Protein AF-A0A969ZKE0-F1 (afdb_monomer)

Sequence (109 aa):
LGADSSGRVRNYWWGLDSGLLDFFYAKRGVPAETKKLVEFIKTSIISQTYKVFSGPIYDISGNLIVDSGDELQREQILSMDWFVEGIVGEIPDMDQYTPISNLTTGKIV

Mean predicted aligned error: 10.22 Å

Nearest PDB structures (foldseek):
  6pi6-assembly1_A  TM=8.717E-01  e=9.212E-06  Pseudomonas sp. ADP
  3s99-assembly1_A  TM=9.086E-01  e=5.639E-05  Brucella abortus 2308
  2fqy-assembly1_A  TM=6.964E-01  e=7.585E+00  Treponema pallidum

Solvent-accessible surface area (backbone atoms only — not comparable to full-atom values): 7431 Å² total; per-resid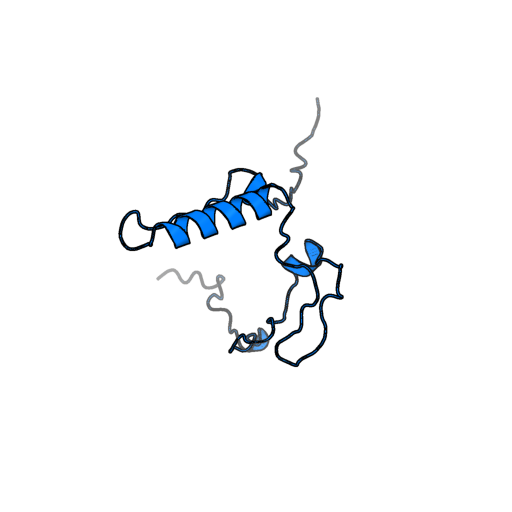ue (Å²): 134,84,91,81,85,73,81,76,86,76,89,86,89,78,45,59,68,70,67,80,40,83,91,83,77,62,88,69,92,59,54,72,68,58,52,52,50,51,55,48,53,51,51,29,45,51,69,62,77,42,64,93,60,45,29,71,37,38,29,64,86,68,48,79,76,33,56,73,83,37,64,68,50,72,67,56,62,74,67,60,86,79,51,51,57,87,61,89,82,77,83,78,62,69,90,74,55,73,71,90,64,70,78,81,70,78,72,82,126

pLDDT: mean 83.99, std 16.85, range [39.69, 98.0]

Secondary structure (DSSP, 8-state):
---------------GGGTS------TTTS-HHHHHHHHHHHHHHHTTSS-TTBBSEEBTTS-EEE-BT-B--HHHHHT----BTT----PPPGGG---S--TT-----

Foldseek 3Di:
DDDDPPPDDDDDDDELLNVPDDDDDDPPPDDPVNVVVRVVVSVCVNVVVDDPFADQWAFCVRHGDHHHPGGDDPVCVVVPDTHTHPDDDDRDDPVPDDPPDPVVPPPDD

Structure (mmCIF, N/CA/C/O backbone):
data_AF-A0A969ZKE0-F1
#
_entry.id   AF-A0A969ZKE0-F1
#
loop_
_atom_site.group_PDB
_atom_site.id
_atom_site.type_symbol
_atom_site.label_atom_id
_atom_site.label_alt_id
_atom_site.label_comp_id
_atom_site.label_asym_id
_atom_site.label_entity_id
_atom_site.label_seq_id
_atom_site.pdbx_PDB_ins_code
_atom_site.Cartn_x
_atom_site.Cartn_y
_atom_site.Cartn_z
_atom_site.occupancy
_atom_site.B_iso_or_equiv
_atom_site.auth_seq_id
_atom_site.auth_comp_id
_atom_site.auth_asym_id
_atom_site.auth_atom_id
_atom_site.pdbx_PDB_model_num
ATOM 1 N N . LEU A 1 1 ? 45.156 17.676 3.253 1.00 39.69 1 LEU A N 1
ATOM 2 C CA . LEU A 1 1 ? 43.873 17.718 3.995 1.00 39.69 1 LEU A CA 1
ATOM 3 C C . LEU A 1 1 ? 42.773 17.420 2.985 1.00 39.69 1 LEU A C 1
ATOM 5 O O . LEU A 1 1 ? 42.888 17.884 1.860 1.00 39.69 1 LEU A O 1
ATOM 9 N N . GLY A 1 2 ? 41.874 16.502 3.337 1.00 42.75 2 GLY A N 1
ATOM 10 C CA . GLY A 1 2 ? 41.255 15.528 2.431 1.00 42.75 2 GLY A CA 1
ATOM 11 C C . GLY A 1 2 ? 40.272 16.069 1.395 1.00 42.75 2 GLY A C 1
ATOM 12 O O . GLY A 1 2 ? 39.463 16.947 1.676 1.00 42.75 2 GLY A O 1
ATOM 13 N N . ALA A 1 3 ? 40.337 15.469 0.209 1.00 50.31 3 ALA A N 1
ATOM 14 C CA . ALA A 1 3 ? 39.269 15.495 -0.771 1.00 50.31 3 ALA A CA 1
ATOM 15 C C . ALA A 1 3 ? 38.217 14.455 -0.360 1.00 50.31 3 ALA A C 1
ATOM 17 O O . ALA A 1 3 ? 38.445 13.258 -0.513 1.00 50.31 3 ALA A O 1
ATOM 18 N N . ASP A 1 4 ? 37.083 14.908 0.168 1.00 51.53 4 ASP A N 1
ATOM 19 C CA . ASP A 1 4 ? 35.858 14.109 0.204 1.00 51.53 4 ASP A CA 1
ATOM 20 C C . ASP A 1 4 ? 34.673 14.985 -0.205 1.00 51.53 4 ASP A C 1
ATOM 22 O O . ASP A 1 4 ? 33.926 15.523 0.606 1.00 51.53 4 ASP A O 1
ATOM 26 N N . SER A 1 5 ? 34.548 15.180 -1.513 1.00 56.94 5 SER A N 1
ATOM 27 C CA . SER A 1 5 ? 33.306 15.618 -2.146 1.00 56.94 5 SER A CA 1
ATOM 28 C C . SER A 1 5 ? 32.759 14.484 -3.011 1.00 56.94 5 SER A C 1
ATOM 30 O O . SER A 1 5 ? 32.362 14.697 -4.156 1.00 56.94 5 SER A O 1
ATOM 32 N N . SER A 1 6 ? 32.776 13.255 -2.486 1.00 59.53 6 SER A N 1
ATOM 33 C CA . SER A 1 6 ? 32.033 12.145 -3.074 1.00 59.53 6 SER A CA 1
ATOM 34 C C . SER A 1 6 ? 30.588 12.219 -2.572 1.00 59.53 6 SER A C 1
ATOM 36 O O . SER A 1 6 ? 30.222 11.682 -1.529 1.00 59.53 6 SER A O 1
ATOM 38 N N . GLY A 1 7 ? 29.746 12.980 -3.275 1.00 63.56 7 GLY A N 1
ATOM 39 C CA . GLY A 1 7 ? 28.320 13.065 -2.962 1.00 63.56 7 GLY A CA 1
ATOM 40 C C . GLY A 1 7 ? 27.697 11.668 -2.963 1.00 63.56 7 GLY A C 1
ATOM 41 O O . GLY A 1 7 ? 27.490 11.073 -4.017 1.00 63.56 7 GLY A O 1
ATOM 42 N N . ARG A 1 8 ? 27.430 11.110 -1.779 1.00 68.56 8 ARG A N 1
ATOM 43 C CA . ARG A 1 8 ? 26.798 9.795 -1.648 1.00 68.56 8 ARG A CA 1
ATOM 44 C C . ARG A 1 8 ? 25.339 9.896 -2.075 1.00 68.56 8 ARG A C 1
ATOM 46 O O . ARG A 1 8 ? 24.536 10.496 -1.362 1.00 68.56 8 ARG A O 1
ATOM 53 N N . VAL A 1 9 ? 24.990 9.265 -3.193 1.00 75.19 9 VAL A N 1
ATOM 54 C CA . VAL A 1 9 ? 23.591 9.077 -3.594 1.00 75.19 9 VAL A CA 1
ATOM 55 C C . VAL A 1 9 ? 22.903 8.207 -2.540 1.00 75.19 9 VAL A C 1
ATOM 57 O O . VAL A 1 9 ? 23.383 7.121 -2.207 1.00 75.19 9 VAL A O 1
ATOM 60 N N . ARG A 1 10 ? 21.800 8.702 -1.973 1.00 73.19 10 ARG A N 1
ATOM 61 C CA . ARG A 1 10 ? 20.946 7.956 -1.042 1.00 73.19 10 ARG A CA 1
ATOM 62 C C . ARG A 1 10 ? 19.561 7.807 -1.654 1.00 73.19 10 ARG A C 1
ATOM 64 O O . ARG A 1 10 ? 18.977 8.797 -2.081 1.00 73.19 10 ARG A O 1
ATOM 71 N N . ASN A 1 11 ? 19.044 6.583 -1.650 1.00 79.19 11 ASN A N 1
ATOM 72 C CA . ASN A 1 11 ? 17.655 6.303 -1.997 1.00 79.19 11 ASN A CA 1
ATOM 73 C C . ASN A 1 11 ? 16.799 6.405 -0.732 1.00 79.19 11 ASN A C 1
ATOM 75 O O . ASN A 1 11 ? 17.140 5.805 0.289 1.00 79.19 11 ASN A O 1
ATOM 79 N N . TYR A 1 12 ? 15.707 7.16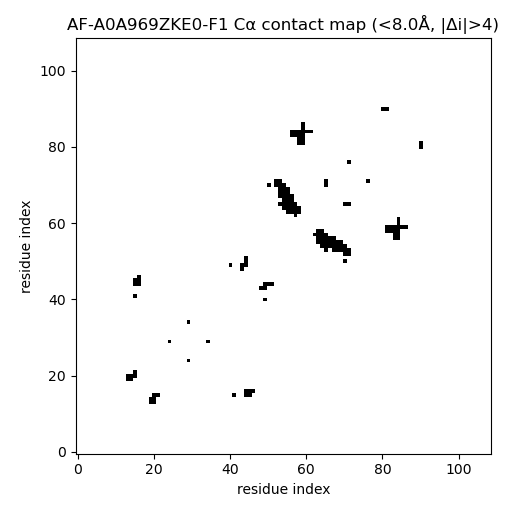4 -0.804 1.00 82.69 12 TYR A N 1
ATOM 80 C CA . TYR A 1 12 ? 14.768 7.364 0.298 1.00 82.69 12 TYR A CA 1
ATOM 81 C C . TYR A 1 12 ? 13.468 6.611 0.007 1.00 82.69 12 TYR A C 1
ATOM 83 O O . TYR A 1 12 ? 12.848 6.825 -1.030 1.00 82.69 12 TYR A O 1
ATOM 91 N N . TRP A 1 13 ? 13.067 5.734 0.928 1.00 85.88 13 TRP A N 1
ATOM 92 C CA . TRP A 1 13 ? 11.800 5.001 0.904 1.00 85.88 13 TRP A CA 1
ATOM 93 C C . TRP A 1 13 ? 11.175 5.114 2.291 1.00 85.88 13 TRP A C 1
ATOM 95 O O . TRP A 1 13 ? 11.469 4.315 3.178 1.00 85.88 13 TRP A O 1
ATOM 105 N N . TRP A 1 14 ? 10.410 6.180 2.510 1.00 89.06 14 TRP A N 1
ATOM 106 C CA . TRP A 1 14 ? 9.869 6.545 3.818 1.00 89.06 14 TRP A CA 1
ATOM 107 C C . TRP A 1 14 ? 8.352 6.672 3.734 1.00 89.06 14 TRP A C 1
ATOM 109 O O . TRP A 1 14 ? 7.837 7.350 2.846 1.00 89.06 14 TRP A O 1
ATOM 119 N N . GLY A 1 15 ? 7.652 5.996 4.646 1.00 89.75 15 GLY A N 1
ATOM 120 C CA . GLY A 1 15 ? 6.195 5.933 4.683 1.00 89.75 15 GLY A CA 1
ATOM 121 C C . GLY A 1 15 ? 5.616 6.507 5.972 1.00 89.75 15 GLY A C 1
ATOM 122 O O . GLY A 1 15 ? 6.201 7.389 6.605 1.00 89.75 15 GLY A O 1
ATOM 123 N N . LEU A 1 16 ? 4.447 6.000 6.361 1.00 92.75 16 LEU A N 1
ATOM 124 C CA . LEU A 1 16 ? 3.713 6.430 7.559 1.00 92.75 16 LEU A CA 1
ATOM 125 C C . LEU A 1 16 ? 4.512 6.223 8.858 1.00 92.75 16 LEU A C 1
ATOM 127 O O . LEU A 1 16 ? 4.387 7.003 9.797 1.00 92.75 16 LEU A O 1
ATOM 131 N N . ASP A 1 17 ? 5.344 5.186 8.905 1.00 90.56 17 ASP A N 1
ATOM 132 C CA . ASP A 1 17 ? 6.205 4.828 10.036 1.00 90.56 17 ASP A CA 1
ATOM 133 C C . ASP A 1 17 ? 7.305 5.865 10.310 1.00 90.56 17 ASP A C 1
ATOM 135 O O . ASP A 1 17 ? 7.712 6.060 11.453 1.00 90.56 17 ASP A O 1
ATOM 139 N N . SER A 1 18 ? 7.745 6.579 9.272 1.00 92.00 18 SER A N 1
ATOM 140 C CA . SER A 1 18 ? 8.731 7.658 9.388 1.00 92.00 18 SER A CA 1
ATOM 141 C C . SER A 1 18 ? 8.155 8.967 9.945 1.00 92.00 18 SER A C 1
ATOM 143 O O . SER A 1 18 ? 8.912 9.878 10.281 1.00 92.00 18 SER A O 1
ATOM 145 N N . GLY A 1 19 ? 6.823 9.098 9.991 1.00 90.19 19 GLY A N 1
ATOM 146 C CA . GLY A 1 19 ? 6.127 10.350 10.298 1.00 90.19 19 GLY A CA 1
ATOM 147 C C . GLY A 1 19 ? 6.174 11.401 9.180 1.00 90.19 19 GLY A C 1
ATOM 148 O O . GLY A 1 19 ? 5.632 12.490 9.356 1.00 90.19 19 GLY A O 1
ATOM 149 N N . LEU A 1 20 ? 6.803 11.102 8.035 1.00 89.75 20 LEU A N 1
ATOM 150 C CA . LEU A 1 20 ? 6.854 12.008 6.882 1.00 89.75 20 LEU A CA 1
ATOM 151 C C . LEU A 1 20 ? 5.545 12.015 6.078 1.00 89.75 20 LEU A C 1
ATOM 153 O O . LEU A 1 20 ? 5.192 13.033 5.485 1.00 89.75 20 LEU A O 1
ATOM 157 N N . LEU A 1 21 ? 4.837 10.885 6.052 1.00 91.31 21 LEU A N 1
ATOM 158 C CA . LEU A 1 21 ? 3.543 10.727 5.393 1.00 91.31 21 LEU A CA 1
ATOM 159 C C . LEU A 1 21 ? 2.440 10.602 6.447 1.00 91.31 21 LEU A C 1
ATOM 161 O O . LEU A 1 21 ? 2.619 9.910 7.448 1.00 91.31 21 LEU A O 1
ATOM 165 N N . ASP A 1 22 ? 1.284 11.221 6.199 1.00 91.12 22 ASP A N 1
ATOM 166 C CA . ASP A 1 22 ? 0.090 11.046 7.027 1.00 91.12 22 ASP A CA 1
ATOM 167 C C . ASP A 1 22 ? -1.201 11.173 6.193 1.00 91.12 22 ASP A C 1
ATOM 169 O O . ASP A 1 22 ? -1.206 11.730 5.093 1.00 91.12 22 ASP A O 1
ATOM 173 N N . PHE A 1 23 ? -2.307 10.662 6.726 1.00 86.62 23 PHE A N 1
ATOM 174 C CA . PHE A 1 23 ? -3.647 10.823 6.190 1.00 86.62 23 PHE A CA 1
ATOM 175 C C . PHE A 1 23 ? -4.255 12.150 6.632 1.00 86.62 23 PHE A C 1
ATOM 177 O O . PHE A 1 23 ? -4.289 12.493 7.814 1.00 86.62 23 PHE A O 1
ATOM 184 N N . PHE A 1 24 ? -4.844 12.859 5.674 1.00 87.44 24 PHE A N 1
ATOM 185 C CA . PHE A 1 24 ? -5.667 14.025 5.948 1.00 87.44 24 PHE A CA 1
ATOM 186 C C . PHE A 1 24 ? -7.078 13.801 5.417 1.00 87.44 24 PHE A C 1
ATOM 188 O O . PHE A 1 24 ? -7.271 13.441 4.258 1.00 87.44 24 PHE A O 1
ATOM 195 N N . TYR A 1 25 ? -8.078 14.041 6.259 1.00 87.19 25 TYR A N 1
ATOM 196 C CA . TYR A 1 25 ? -9.480 13.945 5.876 1.00 87.19 25 TYR A CA 1
ATOM 197 C C . TYR A 1 25 ? -10.295 15.097 6.456 1.00 87.19 25 TYR A C 1
ATOM 199 O O . TYR A 1 25 ? -9.963 15.697 7.483 1.00 87.19 25 TYR A O 1
ATOM 207 N N . ALA A 1 26 ? -11.402 15.414 5.785 1.00 87.50 26 ALA A N 1
ATOM 208 C CA . ALA A 1 26 ? -12.280 16.493 6.200 1.00 87.50 26 ALA A CA 1
ATOM 209 C C . ALA A 1 26 ? -12.864 16.225 7.599 1.00 87.50 26 ALA A C 1
ATOM 211 O O . ALA A 1 26 ? -13.429 15.164 7.882 1.00 87.50 26 ALA A O 1
ATOM 212 N N . LYS A 1 27 ? -12.779 17.223 8.492 1.00 81.38 27 LYS A N 1
ATOM 213 C CA . LYS A 1 27 ? -13.325 17.113 9.859 1.00 81.38 27 LYS A CA 1
ATOM 214 C C . LYS A 1 27 ? -14.837 16.864 9.856 1.00 81.38 27 LYS A C 1
ATOM 216 O O . LYS A 1 27 ? -15.340 16.145 10.723 1.00 81.38 27 LYS A O 1
ATOM 221 N N . ARG A 1 28 ? -15.537 17.443 8.876 1.00 87.06 28 ARG A N 1
ATOM 222 C CA . ARG A 1 28 ? -16.975 17.291 8.618 1.00 87.06 28 ARG A CA 1
ATOM 223 C C . ARG A 1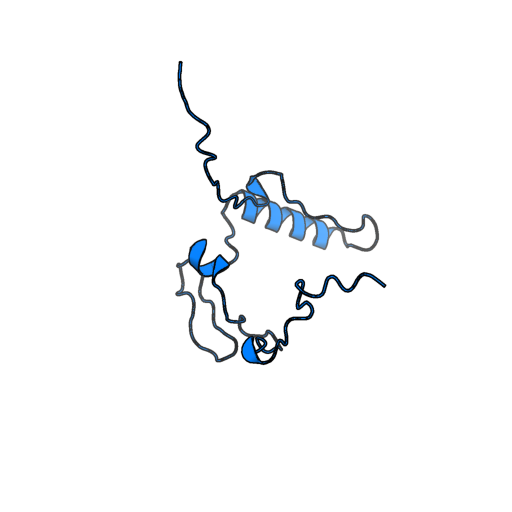 28 ? -17.162 16.480 7.334 1.00 87.06 28 ARG A C 1
ATOM 225 O O . ARG A 1 28 ? -16.394 16.661 6.400 1.00 87.06 28 ARG A O 1
ATOM 232 N N . GLY A 1 29 ? -18.163 15.605 7.298 1.00 88.56 29 GLY A N 1
ATOM 233 C CA . GLY A 1 29 ? -18.483 14.779 6.124 1.00 88.56 29 GLY A CA 1
ATOM 234 C C . GLY A 1 29 ? -17.974 13.337 6.190 1.00 88.56 29 GLY A C 1
ATOM 235 O O . GLY A 1 29 ? -18.527 12.484 5.510 1.00 88.56 29 GLY A O 1
ATOM 236 N N . VAL A 1 30 ? -17.001 13.034 7.057 1.00 93.38 30 VAL A N 1
ATOM 237 C CA . VAL A 1 30 ? -16.563 11.651 7.310 1.00 93.38 30 VAL A CA 1
ATOM 238 C C . VAL A 1 30 ? -17.228 11.120 8.590 1.00 93.38 30 VAL A C 1
ATOM 240 O O . VAL A 1 30 ? -17.025 11.721 9.656 1.00 93.38 30 VAL A O 1
ATOM 243 N N . PRO A 1 31 ? -18.010 10.024 8.521 1.00 95.00 31 PRO A N 1
ATOM 244 C CA . PRO A 1 31 ? -18.607 9.385 9.693 1.00 95.00 31 PRO A CA 1
ATOM 245 C C . PRO A 1 31 ? -17.563 8.967 10.734 1.00 95.00 31 PRO A C 1
ATOM 247 O O . PRO A 1 31 ? -16.429 8.629 10.396 1.00 95.00 31 PRO A O 1
ATOM 250 N N . ALA A 1 32 ? -17.946 8.962 12.014 1.00 92.88 32 ALA A N 1
ATOM 251 C CA . ALA A 1 32 ? -17.035 8.626 13.111 1.00 92.88 32 ALA A CA 1
ATOM 252 C C . ALA A 1 32 ? -16.434 7.218 12.971 1.00 92.88 32 ALA A C 1
ATOM 254 O O . ALA A 1 32 ? -15.240 7.036 13.196 1.00 92.88 32 ALA A O 1
ATOM 255 N N . GLU A 1 33 ? -17.236 6.246 12.538 1.00 94.88 33 GLU A N 1
ATOM 256 C CA . GLU A 1 33 ? -16.778 4.866 12.354 1.00 94.88 33 GLU A CA 1
ATOM 257 C C . GLU A 1 33 ? -15.752 4.743 11.221 1.00 94.88 33 GLU A C 1
ATOM 259 O O . GLU A 1 33 ? -14.741 4.064 11.377 1.00 94.88 33 GLU A O 1
ATOM 264 N N . THR A 1 34 ? -15.926 5.485 10.123 1.00 94.88 34 THR A N 1
ATOM 265 C CA . THR A 1 34 ? -14.932 5.545 9.041 1.00 94.88 34 THR A CA 1
ATOM 266 C C . THR A 1 34 ? -13.606 6.121 9.534 1.00 94.88 34 THR A C 1
ATOM 268 O O . THR A 1 34 ? -12.551 5.607 9.179 1.00 94.88 34 THR A O 1
ATOM 271 N N . LYS A 1 35 ? -13.636 7.145 10.400 1.00 92.81 35 LYS A N 1
ATOM 272 C CA . LYS A 1 35 ? -12.410 7.703 10.999 1.00 92.81 35 LYS A CA 1
ATOM 273 C C . LYS A 1 35 ? -11.681 6.659 11.839 1.00 92.81 35 LYS A C 1
ATOM 275 O O . LYS A 1 35 ? -10.482 6.487 11.672 1.00 92.81 35 LYS A O 1
ATOM 280 N N . LYS A 1 36 ? -12.404 5.927 12.693 1.00 94.56 36 LYS A N 1
ATOM 281 C CA . LYS A 1 36 ? -11.816 4.841 13.494 1.00 94.56 36 LYS A CA 1
ATOM 282 C C . LYS A 1 36 ? -11.175 3.772 12.611 1.00 94.56 36 LYS A C 1
ATOM 284 O O . LYS A 1 36 ? -10.081 3.323 12.927 1.00 94.56 36 LYS A O 1
ATOM 289 N N . LEU A 1 37 ? -11.827 3.399 11.507 1.00 95.31 37 LEU A N 1
ATOM 290 C CA . LEU A 1 37 ? -11.276 2.433 10.556 1.00 95.31 37 LEU A CA 1
ATOM 291 C C . LEU A 1 37 ? -9.977 2.942 9.913 1.00 95.31 37 LEU A C 1
ATOM 293 O O . LEU A 1 37 ? -9.006 2.196 9.843 1.00 95.31 37 LEU A O 1
ATOM 297 N N . VAL A 1 38 ? -9.934 4.207 9.486 1.00 94.06 38 VAL A N 1
ATOM 298 C CA . VAL A 1 38 ? -8.718 4.818 8.923 1.00 94.06 38 VAL A CA 1
ATOM 299 C C . VAL A 1 38 ? -7.581 4.825 9.946 1.00 94.06 38 VAL A C 1
ATOM 301 O O . VAL A 1 38 ? -6.481 4.389 9.622 1.00 94.06 38 VAL A O 1
ATOM 304 N N . GLU A 1 39 ? -7.838 5.254 11.186 1.00 94.19 39 GLU A N 1
ATOM 305 C CA . GLU A 1 39 ? -6.815 5.250 12.244 1.00 94.19 39 GLU A CA 1
ATOM 306 C C . GLU A 1 39 ? -6.339 3.831 12.586 1.00 94.19 39 GLU A C 1
ATOM 308 O O . GLU A 1 39 ? -5.150 3.615 12.835 1.00 94.19 39 GLU A O 1
ATOM 313 N N . PHE A 1 40 ? -7.248 2.852 12.564 1.00 95.88 40 PHE A N 1
ATOM 314 C CA . PHE A 1 40 ? -6.912 1.446 12.766 1.00 95.88 40 PHE A CA 1
ATOM 315 C C . PHE A 1 40 ? -5.957 0.950 11.676 1.00 95.88 40 PHE A C 1
ATOM 317 O O . PHE A 1 40 ? -4.859 0.507 11.997 1.00 95.88 40 PHE A O 1
ATOM 324 N N . ILE A 1 41 ? -6.316 1.113 10.397 1.00 95.25 41 ILE A N 1
ATOM 325 C CA . ILE A 1 41 ? -5.468 0.698 9.269 1.00 95.25 41 ILE A CA 1
ATOM 326 C C . ILE A 1 41 ? -4.129 1.444 9.276 1.00 95.25 41 ILE A C 1
ATOM 328 O O . ILE A 1 41 ? -3.086 0.817 9.102 1.00 95.25 41 ILE A O 1
ATOM 332 N N . LYS A 1 42 ? -4.126 2.756 9.545 1.00 94.62 42 LYS A N 1
ATOM 333 C CA . LYS A 1 42 ? -2.898 3.548 9.707 1.00 94.62 42 LYS A CA 1
ATOM 334 C C . LYS A 1 42 ? -1.984 2.933 10.769 1.00 94.62 42 LYS A C 1
ATOM 336 O O . LYS A 1 42 ? -0.805 2.708 10.508 1.00 94.62 42 LYS A O 1
ATOM 341 N N . THR A 1 43 ? -2.527 2.623 11.946 1.00 95.44 43 THR A N 1
ATOM 342 C CA . THR A 1 43 ? -1.775 2.002 13.049 1.00 95.44 43 THR A CA 1
ATOM 343 C C . THR A 1 43 ? -1.271 0.610 12.669 1.00 95.44 43 THR A C 1
ATOM 345 O O . THR A 1 43 ? -0.137 0.249 12.990 1.00 95.44 43 THR A O 1
ATOM 348 N N . SER A 1 44 ? -2.070 -0.167 11.938 1.00 96.62 44 SER A N 1
ATOM 349 C CA . SER A 1 44 ? -1.671 -1.489 11.459 1.00 96.62 44 SER A CA 1
ATOM 350 C C . SER A 1 44 ? -0.534 -1.429 10.434 1.00 96.62 44 SER A C 1
ATOM 352 O O . SER A 1 44 ? 0.385 -2.242 10.510 1.00 96.62 44 SER A O 1
ATOM 354 N N . ILE A 1 45 ? -0.534 -0.438 9.534 1.00 95.12 45 ILE A N 1
ATOM 355 C CA . ILE A 1 45 ? 0.570 -0.211 8.587 1.00 95.12 45 ILE A CA 1
ATOM 356 C C . ILE A 1 45 ? 1.839 0.221 9.331 1.00 95.12 45 ILE A C 1
ATOM 358 O O . ILE A 1 45 ? 2.900 -0.356 9.113 1.00 95.12 45 ILE A O 1
ATOM 362 N N . ILE A 1 46 ? 1.737 1.193 10.249 1.00 94.94 46 ILE A N 1
ATOM 363 C CA . ILE A 1 46 ? 2.884 1.686 11.038 1.00 94.94 46 ILE A CA 1
ATOM 364 C C . ILE A 1 46 ? 3.511 0.560 11.873 1.00 94.94 46 ILE A C 1
ATOM 366 O O . ILE A 1 46 ? 4.731 0.452 11.958 1.00 94.94 46 ILE A O 1
ATOM 370 N N . SER A 1 47 ? 2.685 -0.301 12.473 1.00 96.00 47 SER A N 1
ATOM 371 C CA . SER A 1 47 ? 3.147 -1.458 13.256 1.00 96.00 47 SER A CA 1
ATOM 372 C C . SER A 1 47 ? 3.592 -2.654 12.407 1.00 96.00 47 SER A C 1
ATOM 374 O O . SER A 1 47 ? 3.998 -3.667 12.971 1.00 96.00 47 SER A O 1
ATOM 376 N N . GLN A 1 48 ? 3.501 -2.561 11.075 1.00 92.88 48 GLN A N 1
ATOM 377 C CA . GLN A 1 48 ? 3.772 -3.645 10.122 1.00 92.88 48 GLN A CA 1
ATOM 378 C C . GLN A 1 48 ? 2.907 -4.904 10.327 1.00 92.88 48 GLN A C 1
ATOM 380 O O . GLN A 1 48 ? 3.213 -5.967 9.788 1.00 92.88 48 GLN A O 1
ATOM 385 N N . THR A 1 49 ? 1.808 -4.794 11.082 1.00 95.12 49 THR A N 1
ATOM 386 C CA . THR A 1 49 ? 0.821 -5.874 11.255 1.00 95.12 49 THR A CA 1
ATOM 387 C C . THR A 1 49 ? -0.109 -5.995 10.053 1.00 95.12 49 THR A C 1
ATOM 389 O O . THR A 1 49 ? -0.686 -7.054 9.823 1.00 95.12 49 THR A O 1
ATOM 392 N N . TYR A 1 50 ? -0.225 -4.924 9.266 1.00 94.19 50 TYR A N 1
ATOM 393 C CA . TYR A 1 50 ? -0.862 -4.929 7.959 1.00 94.19 50 TYR A CA 1
ATOM 394 C C . TYR A 1 50 ? 0.144 -4.501 6.894 1.00 94.19 50 TYR A C 1
ATOM 396 O O . TYR A 1 50 ? 0.714 -3.410 6.966 1.00 94.19 50 TYR A O 1
ATOM 404 N N . LYS A 1 51 ? 0.336 -5.355 5.891 1.00 93.94 51 LYS A N 1
ATOM 405 C CA . LYS A 1 51 ? 1.240 -5.129 4.765 1.00 93.94 51 LYS A CA 1
ATOM 406 C C . LYS A 1 51 ? 0.414 -5.057 3.485 1.00 93.94 51 LYS A C 1
ATOM 408 O O . LYS A 1 51 ? -0.345 -5.967 3.179 1.00 93.94 51 LYS A O 1
ATOM 413 N N . VAL A 1 52 ? 0.528 -3.936 2.772 1.00 93.94 52 VAL A N 1
ATOM 414 C CA . VAL A 1 52 ? -0.349 -3.607 1.631 1.00 93.94 52 VAL A CA 1
ATOM 415 C C . VAL A 1 52 ? -0.154 -4.571 0.460 1.00 93.94 52 VAL A C 1
ATOM 417 O O . VAL A 1 52 ? -1.119 -4.926 -0.205 1.00 93.94 52 VAL A O 1
ATOM 420 N N . PHE A 1 53 ? 1.087 -4.996 0.224 1.00 96.19 53 PHE A N 1
ATOM 421 C CA . PHE A 1 53 ? 1.473 -5.822 -0.918 1.00 96.19 53 PHE A CA 1
ATOM 422 C C . PHE A 1 53 ? 1.759 -7.272 -0.509 1.00 96.19 53 PHE A C 1
ATOM 424 O O . PHE A 1 53 ? 2.786 -7.830 -0.893 1.00 96.19 53 PHE A O 1
ATOM 431 N N . SER A 1 54 ? 0.878 -7.857 0.304 1.00 97.25 54 SER A N 1
ATOM 432 C CA . SER A 1 54 ? 0.953 -9.263 0.7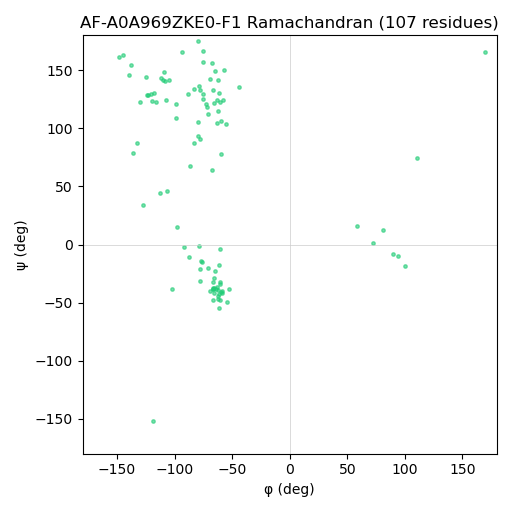16 1.00 97.25 54 SER A CA 1
ATOM 433 C C . SER A 1 54 ? -0.081 -10.118 -0.009 1.00 97.25 54 SER A C 1
ATOM 435 O O . SER A 1 54 ? -1.206 -9.675 -0.237 1.00 97.25 54 SER A O 1
ATOM 437 N N . GLY A 1 55 ? 0.315 -11.337 -0.374 1.00 96.38 55 GLY A N 1
ATOM 438 C CA . GLY A 1 55 ? -0.492 -12.248 -1.175 1.00 96.38 55 GLY A CA 1
ATOM 439 C C . GLY A 1 55 ? -1.642 -12.937 -0.428 1.00 96.38 55 GLY A C 1
ATOM 440 O O . GLY A 1 55 ? -1.669 -12.958 0.807 1.00 96.38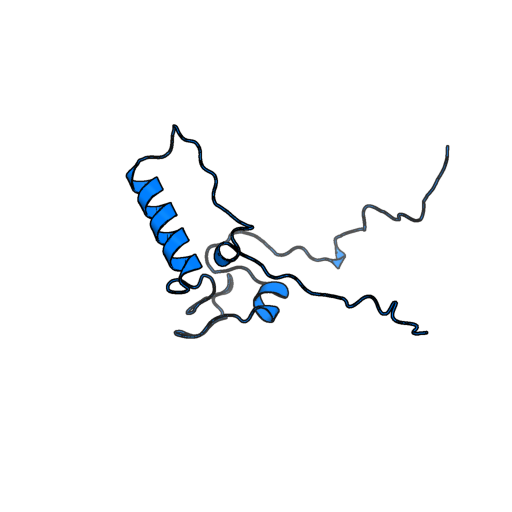 55 GLY A O 1
ATOM 441 N N . PRO A 1 56 ? -2.577 -13.560 -1.170 1.00 97.50 56 PRO A N 1
ATOM 442 C CA . PRO A 1 56 ? -2.533 -13.730 -2.622 1.00 97.50 56 PRO A CA 1
ATOM 443 C C . PRO A 1 56 ? -2.930 -12.458 -3.392 1.00 97.50 56 PRO A C 1
ATOM 445 O O . PRO A 1 56 ? -3.946 -11.840 -3.077 1.00 97.50 56 PRO A O 1
ATOM 448 N N . ILE A 1 57 ? -2.149 -12.084 -4.411 1.00 97.88 57 ILE A N 1
ATOM 449 C CA . ILE A 1 57 ? -2.464 -10.963 -5.316 1.00 97.88 57 ILE A CA 1
ATOM 450 C C . ILE A 1 57 ? -2.488 -11.466 -6.754 1.00 97.88 57 ILE A C 1
ATOM 452 O O . ILE A 1 57 ? -1.516 -12.069 -7.207 1.00 97.88 57 ILE A O 1
ATOM 456 N N . TYR A 1 58 ? -3.573 -11.171 -7.466 1.00 97.69 58 TYR A N 1
ATOM 457 C CA . TYR A 1 58 ? -3.743 -11.468 -8.885 1.00 97.69 58 TYR A CA 1
ATOM 458 C C . TYR A 1 58 ? -3.708 -10.183 -9.709 1.00 97.69 58 TYR A C 1
ATOM 460 O O . TYR A 1 58 ? -4.141 -9.128 -9.235 1.00 97.69 58 TYR A O 1
ATOM 468 N N . ASP A 1 59 ? -3.206 -10.269 -10.937 1.00 96.50 59 ASP A N 1
ATOM 469 C CA . ASP A 1 59 ? -3.308 -9.179 -11.903 1.00 96.50 59 ASP A CA 1
ATOM 470 C C . ASP A 1 59 ? -4.695 -9.129 -12.578 1.00 96.50 59 ASP A C 1
ATOM 472 O O . ASP A 1 59 ? -5.548 -10.000 -12.393 1.00 96.50 59 ASP A O 1
ATOM 476 N N . ILE A 1 60 ? -4.923 -8.106 -13.404 1.00 95.31 60 ILE A N 1
ATOM 477 C CA . ILE A 1 60 ? -6.150 -7.956 -14.208 1.00 95.31 60 ILE A CA 1
ATOM 478 C C . ILE A 1 60 ? -6.398 -9.093 -15.215 1.00 95.31 60 ILE A C 1
ATOM 480 O O . ILE A 1 60 ? -7.520 -9.236 -15.696 1.00 95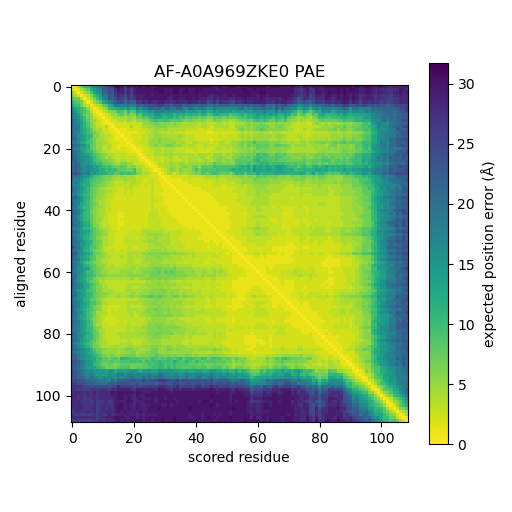.31 60 ILE A O 1
ATOM 484 N N . SER A 1 61 ? -5.379 -9.888 -15.550 1.00 92.88 61 SER A N 1
ATOM 485 C CA . SER A 1 61 ? -5.486 -11.049 -16.443 1.00 92.88 61 SER A CA 1
ATOM 486 C C . SER A 1 61 ? -5.758 -12.352 -15.678 1.00 92.88 61 SER A C 1
ATOM 488 O O . SER A 1 61 ? -5.918 -13.402 -16.300 1.00 92.88 61 SER A O 1
ATOM 490 N N . GLY A 1 62 ? -5.826 -12.298 -14.343 1.00 95.31 62 GLY A N 1
ATOM 491 C CA . GLY A 1 62 ? -6.011 -13.454 -13.470 1.00 95.31 62 GLY A CA 1
ATOM 492 C C . GLY A 1 62 ? -4.727 -14.242 -13.190 1.00 95.31 62 GLY A C 1
ATOM 493 O O . GLY A 1 62 ? -4.805 -15.352 -12.664 1.00 95.31 62 GLY A O 1
ATOM 494 N N . ASN A 1 63 ? -3.548 -13.707 -13.521 1.00 96.69 63 ASN A N 1
ATOM 495 C CA . ASN A 1 63 ? -2.278 -14.338 -13.172 1.00 96.69 63 ASN A CA 1
ATOM 496 C C . ASN A 1 63 ? -1.942 -14.059 -11.706 1.00 96.69 63 ASN A C 1
ATOM 498 O O . ASN A 1 63 ? -2.070 -12.930 -11.235 1.00 96.69 63 ASN A O 1
ATOM 502 N N . LEU A 1 64 ? -1.476 -15.081 -10.989 1.00 97.62 64 LEU A N 1
ATOM 503 C CA . LEU A 1 64 ? -0.990 -14.933 -9.620 1.00 97.62 64 LEU A CA 1
ATOM 504 C C . LEU A 1 64 ? 0.366 -14.209 -9.623 1.00 97.62 64 LEU A C 1
ATOM 506 O O . LEU A 1 64 ? 1.317 -14.687 -10.237 1.00 97.62 64 LEU A O 1
ATOM 510 N N . ILE A 1 65 ? 0.442 -13.069 -8.935 1.00 97.25 65 ILE A N 1
ATOM 511 C CA . ILE A 1 65 ? 1.644 -12.226 -8.833 1.00 97.25 65 ILE A CA 1
ATOM 512 C C . ILE A 1 65 ? 2.363 -12.415 -7.496 1.00 97.25 65 ILE A C 1
ATOM 514 O O . ILE A 1 65 ? 3.591 -12.409 -7.445 1.00 97.25 65 ILE A O 1
ATOM 518 N N . VAL A 1 66 ? 1.605 -12.564 -6.407 1.00 97.56 66 VAL A N 1
ATOM 519 C CA . VAL A 1 66 ? 2.151 -12.775 -5.059 1.00 97.56 66 VAL A CA 1
ATOM 520 C C . VAL A 1 66 ? 1.459 -13.969 -4.441 1.00 97.56 66 VAL A C 1
ATOM 522 O O . VAL A 1 66 ? 0.234 -13.963 -4.322 1.00 97.56 66 VAL A O 1
ATOM 525 N N . ASP A 1 67 ? 2.236 -14.968 -4.036 1.00 98.00 67 ASP A N 1
ATOM 526 C CA . ASP A 1 67 ? 1.730 -16.167 -3.380 1.00 98.00 67 ASP A CA 1
ATOM 527 C C . ASP A 1 67 ? 1.170 -15.868 -1.982 1.00 98.00 67 ASP A C 1
ATOM 529 O O . ASP A 1 67 ? 1.519 -14.892 -1.315 1.00 98.00 67 ASP A O 1
ATOM 533 N N . SER A 1 68 ? 0.272 -16.731 -1.508 1.00 97.38 68 SER A N 1
ATOM 534 C CA . SER A 1 68 ? -0.289 -16.610 -0.161 1.00 97.38 68 SER A CA 1
ATOM 535 C C . SER A 1 68 ? 0.807 -16.699 0.903 1.00 97.38 68 SER A C 1
ATOM 537 O O . SER A 1 68 ? 1.466 -17.728 1.030 1.00 97.38 68 SER A O 1
ATOM 539 N N . GLY A 1 69 ? 0.921 -15.665 1.736 1.00 96.06 69 GLY A N 1
ATOM 540 C CA . GLY A 1 69 ? 1.934 -15.578 2.795 1.00 96.06 69 GLY A CA 1
ATOM 541 C C . GLY A 1 69 ? 3.210 -14.839 2.390 1.00 96.06 69 GLY A C 1
ATOM 542 O O . GLY A 1 69 ? 3.991 -14.496 3.277 1.00 96.06 69 GLY A O 1
ATOM 543 N N . ASP A 1 70 ? 3.375 -14.530 1.103 1.00 97.25 70 ASP A N 1
ATOM 544 C CA . ASP A 1 70 ? 4.490 -13.736 0.596 1.00 97.25 70 ASP A CA 1
ATOM 545 C C . ASP A 1 70 ? 4.140 -12.245 0.504 1.00 97.25 70 ASP A C 1
ATOM 547 O O . ASP A 1 70 ? 2.979 -11.830 0.595 1.00 97.25 70 ASP A O 1
ATOM 551 N N . GLU A 1 71 ? 5.171 -11.417 0.332 1.00 96.50 71 GLU A N 1
ATOM 552 C CA . GLU A 1 71 ? 5.053 -9.971 0.163 1.00 96.50 71 GLU A CA 1
ATOM 553 C C . GLU A 1 71 ? 6.015 -9.435 -0.893 1.00 96.50 71 GLU A C 1
ATOM 555 O O . GLU A 1 71 ? 7.153 -9.901 -1.015 1.00 96.50 71 GLU A O 1
ATOM 560 N N . LEU A 1 72 ? 5.576 -8.409 -1.625 1.00 96.19 72 LEU A N 1
ATOM 561 C CA . LEU A 1 72 ? 6.448 -7.726 -2.574 1.00 96.19 72 LEU A CA 1
ATOM 562 C C . LEU A 1 72 ? 7.575 -6.993 -1.853 1.00 96.19 72 LEU A C 1
ATOM 564 O O . LEU A 1 72 ? 7.361 -6.217 -0.919 1.00 96.19 72 LEU A O 1
ATOM 568 N N . GLN A 1 73 ? 8.783 -7.181 -2.367 1.00 93.56 73 GLN A N 1
ATOM 569 C CA . GLN A 1 73 ? 9.951 -6.414 -1.971 1.00 93.56 73 GLN A CA 1
ATOM 570 C C . GLN A 1 73 ? 9.907 -5.011 -2.579 1.00 93.56 73 GLN A C 1
ATOM 572 O O . GLN A 1 73 ? 9.282 -4.767 -3.614 1.00 93.56 73 GLN A O 1
ATOM 577 N N . ARG A 1 74 ? 10.624 -4.069 -1.957 1.00 91.19 74 ARG A N 1
ATOM 578 C CA . ARG A 1 74 ? 10.645 -2.655 -2.372 1.00 91.19 74 ARG A CA 1
ATOM 579 C C . ARG A 1 74 ? 10.981 -2.470 -3.857 1.00 91.19 74 ARG A C 1
ATOM 581 O O . ARG A 1 74 ? 10.425 -1.590 -4.501 1.00 91.19 74 ARG A O 1
ATOM 588 N N . GLU A 1 75 ? 11.894 -3.272 -4.399 1.00 91.19 75 GLU A N 1
ATOM 589 C CA . GLU A 1 75 ? 12.327 -3.183 -5.791 1.00 91.19 75 GLU A CA 1
ATOM 590 C C . GLU A 1 75 ? 11.209 -3.613 -6.735 1.00 91.19 75 GLU A C 1
ATOM 592 O O . GLU A 1 75 ? 10.984 -2.942 -7.734 1.00 91.19 75 GLU A O 1
ATOM 597 N N . GLN A 1 76 ? 10.469 -4.664 -6.370 1.00 93.81 76 GLN A N 1
ATOM 598 C CA . GLN A 1 76 ? 9.325 -5.160 -7.136 1.00 93.81 76 GLN A CA 1
ATOM 599 C C . GLN A 1 76 ? 8.171 -4.151 -7.130 1.00 93.81 76 GLN A C 1
ATOM 601 O O . GLN A 1 76 ? 7.518 -3.966 -8.149 1.00 93.81 76 GLN A O 1
ATOM 606 N N . ILE A 1 77 ? 7.948 -3.457 -6.006 1.00 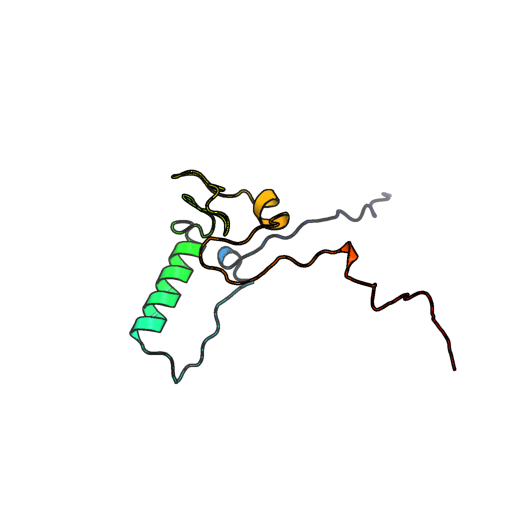94.38 77 ILE A N 1
ATOM 607 C CA . ILE A 1 77 ? 6.945 -2.384 -5.919 1.00 94.38 77 ILE A CA 1
ATOM 608 C C . ILE A 1 77 ? 7.345 -1.201 -6.811 1.00 94.38 77 ILE A C 1
ATOM 610 O O . ILE A 1 77 ? 6.503 -0.626 -7.495 1.00 94.38 77 ILE A O 1
ATOM 614 N N . LEU A 1 78 ? 8.629 -0.829 -6.815 1.00 91.25 78 LEU A N 1
ATOM 615 C CA . LEU A 1 78 ? 9.147 0.273 -7.632 1.00 91.25 78 LEU A CA 1
ATOM 616 C C . LEU A 1 78 ? 9.092 -0.011 -9.136 1.00 91.25 78 LEU A C 1
ATOM 618 O O . LEU A 1 78 ? 8.939 0.924 -9.917 1.00 91.25 78 LEU A O 1
ATOM 622 N N . SER A 1 79 ? 9.252 -1.271 -9.537 1.00 91.19 79 SER A N 1
ATOM 623 C CA . SER A 1 79 ? 9.240 -1.698 -10.937 1.00 91.19 79 SER A CA 1
ATOM 624 C C . SER A 1 79 ? 7.892 -2.261 -11.389 1.00 91.19 79 SER A C 1
ATOM 626 O O . SER A 1 79 ? 7.848 -2.961 -12.393 1.00 91.19 79 SER A O 1
ATOM 628 N N . MET A 1 80 ? 6.819 -2.030 -10.630 1.00 93.50 80 MET A N 1
ATOM 629 C CA . MET A 1 80 ? 5.506 -2.608 -10.902 1.00 93.50 80 MET A CA 1
ATOM 630 C C . MET A 1 80 ? 4.920 -2.068 -12.211 1.00 93.50 80 MET A C 1
ATOM 632 O O . MET A 1 80 ? 4.715 -0.866 -12.371 1.00 93.50 80 MET A O 1
ATOM 636 N N . ASP A 1 81 ? 4.629 -2.988 -13.121 1.00 92.69 81 ASP A N 1
ATOM 637 C CA . ASP A 1 81 ? 4.136 -2.770 -14.480 1.00 92.69 81 ASP A CA 1
ATOM 638 C C . ASP A 1 81 ? 2.864 -3.590 -14.754 1.00 92.69 81 ASP A C 1
ATOM 640 O O . ASP A 1 81 ? 2.610 -4.043 -15.867 1.00 92.69 81 ASP A O 1
ATOM 644 N N . TRP A 1 82 ? 2.040 -3.771 -13.722 1.00 93.31 82 TRP A N 1
ATOM 645 C CA . TRP A 1 82 ? 0.769 -4.487 -13.784 1.00 93.31 82 TRP A CA 1
ATOM 646 C C . TRP A 1 82 ? -0.262 -3.831 -12.858 1.00 93.31 82 TRP A C 1
ATOM 648 O O . TRP A 1 82 ? 0.075 -3.059 -11.956 1.00 93.31 82 TRP A O 1
ATOM 658 N N . PHE A 1 83 ? -1.538 -4.146 -13.076 1.00 95.75 83 PHE A N 1
ATOM 659 C CA . PHE A 1 83 ? -2.637 -3.729 -12.208 1.00 95.75 83 PHE A CA 1
ATOM 660 C C . PHE A 1 83 ? -3.238 -4.928 -11.489 1.00 95.75 83 PHE A C 1
ATOM 662 O O . PHE A 1 83 ? -3.367 -5.999 -12.080 1.00 95.75 83 PHE A O 1
ATOM 669 N N . VAL A 1 84 ? -3.634 -4.729 -10.231 1.00 96.50 84 VAL A N 1
ATOM 670 C CA . VAL A 1 84 ? -4.366 -5.734 -9.452 1.00 96.50 84 VAL A CA 1
ATOM 671 C C . VAL A 1 84 ? -5.746 -5.997 -10.055 1.00 96.50 84 VAL A C 1
ATOM 673 O O . VAL A 1 84 ? -6.364 -5.100 -10.636 1.00 96.50 84 VAL A O 1
ATOM 676 N N . GLU A 1 85 ? -6.230 -7.225 -9.893 1.00 95.9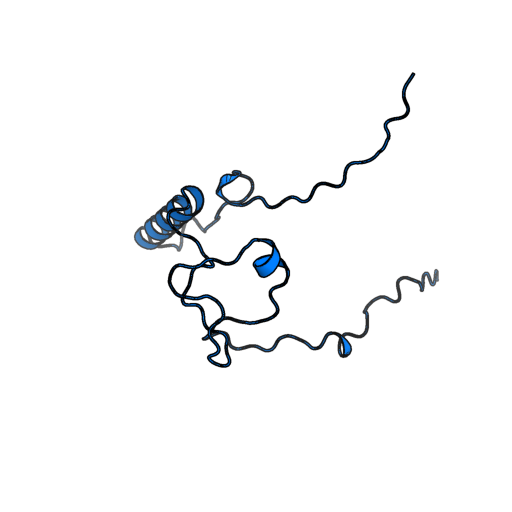4 85 GLU A N 1
ATOM 677 C CA . GLU A 1 85 ? -7.585 -7.634 -10.254 1.00 95.94 85 GLU A CA 1
ATOM 678 C C . GLU A 1 85 ? -8.641 -6.596 -9.817 1.00 95.94 85 GLU A C 1
ATOM 680 O O . GLU A 1 85 ? -8.613 -6.058 -8.708 1.00 95.94 85 GLU A O 1
ATOM 685 N N . GLY A 1 86 ? -9.588 -6.302 -10.712 1.00 94.44 86 GLY A N 1
ATOM 686 C CA . GLY A 1 86 ? -10.678 -5.350 -10.472 1.00 94.44 86 GLY A CA 1
ATOM 687 C C . GLY A 1 86 ? -10.370 -3.898 -10.852 1.00 94.44 86 GLY A C 1
ATOM 688 O O . GLY A 1 86 ? -11.289 -3.077 -10.881 1.00 94.44 86 GLY A O 1
ATOM 689 N N . ILE A 1 87 ? -9.122 -3.567 -11.197 1.00 94.75 87 ILE A N 1
ATOM 690 C CA . ILE A 1 87 ? -8.790 -2.273 -11.802 1.00 94.75 87 ILE A CA 1
ATOM 691 C C . ILE A 1 87 ? -9.223 -2.258 -13.271 1.00 94.75 87 ILE A C 1
ATOM 693 O O . ILE A 1 87 ? -8.884 -3.145 -14.048 1.00 94.75 87 ILE A O 1
ATOM 697 N N . VAL A 1 88 ? -9.954 -1.211 -13.659 1.00 92.31 88 VAL A N 1
ATOM 698 C CA . VAL A 1 88 ? -10.300 -0.932 -15.058 1.00 92.31 88 VAL A CA 1
ATOM 699 C C . VAL A 1 88 ? -9.333 0.118 -15.586 1.00 92.31 88 VAL A C 1
ATOM 701 O O . VAL A 1 88 ? -9.401 1.285 -15.199 1.00 92.31 88 VAL A O 1
ATOM 704 N N . GLY A 1 89 ? -8.429 -0.301 -16.462 1.00 87.25 89 GLY A N 1
ATOM 705 C CA . GLY A 1 89 ? -7.431 0.563 -17.072 1.00 87.25 89 GLY A CA 1
ATOM 706 C C . GLY A 1 89 ? -6.386 -0.246 -17.827 1.00 87.25 89 GLY A C 1
ATOM 707 O O . GLY A 1 89 ? -6.286 -1.458 -17.661 1.00 87.25 89 GLY A O 1
ATOM 708 N N . GLU A 1 90 ? -5.608 0.445 -18.649 1.00 87.00 90 GLU A N 1
ATOM 709 C CA . GLU A 1 90 ? -4.506 -0.130 -19.415 1.00 87.00 90 GLU A CA 1
ATOM 710 C C . GLU A 1 90 ? -3.239 0.658 -19.105 1.00 87.00 90 GLU A C 1
ATOM 712 O O . GLU A 1 90 ? -3.287 1.874 -18.883 1.00 87.00 90 GLU A O 1
ATOM 717 N N . ILE A 1 91 ? -2.106 -0.039 -19.048 1.00 86.31 91 ILE A N 1
ATOM 718 C CA . ILE A 1 91 ? -0.813 0.622 -18.899 1.00 86.31 91 ILE A CA 1
ATOM 719 C C . ILE A 1 91 ? -0.472 1.239 -20.252 1.00 86.31 91 ILE A C 1
ATOM 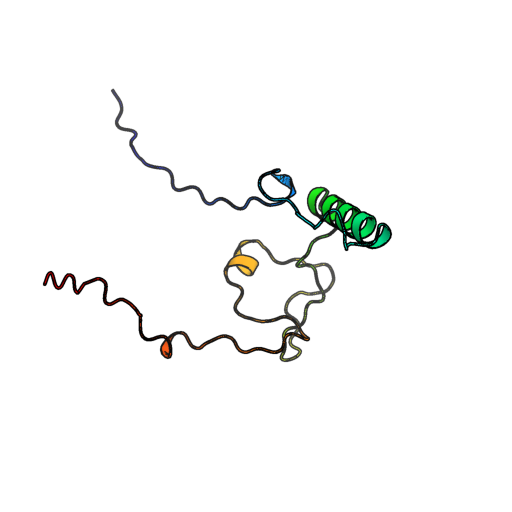721 O O . ILE A 1 91 ? -0.481 0.523 -21.255 1.00 86.31 91 ILE A O 1
ATOM 725 N N . PRO A 1 92 ? -0.197 2.551 -20.310 1.00 84.94 92 PRO A N 1
ATOM 726 C CA . PRO A 1 92 ? 0.122 3.186 -21.570 1.00 84.94 92 PRO A CA 1
ATOM 727 C C . PRO A 1 92 ? 1.395 2.618 -22.190 1.00 84.94 92 PRO A C 1
ATOM 729 O O . PRO A 1 92 ? 2.391 2.389 -21.504 1.00 84.94 92 PRO A O 1
ATOM 732 N N . ASP A 1 93 ? 1.378 2.479 -23.508 1.00 82.06 93 ASP A N 1
ATOM 733 C CA . ASP A 1 93 ? 2.573 2.166 -24.273 1.00 82.06 93 ASP A CA 1
ATOM 734 C C . ASP A 1 93 ? 3.493 3.395 -24.314 1.00 82.06 93 ASP A C 1
ATOM 736 O O . ASP A 1 93 ? 3.124 4.466 -24.810 1.00 82.06 93 ASP A O 1
ATOM 740 N N . MET A 1 94 ? 4.697 3.252 -23.764 1.00 73.00 94 MET A N 1
ATOM 741 C CA . MET A 1 94 ? 5.679 4.334 -23.711 1.00 73.00 94 MET A CA 1
ATOM 742 C C . MET A 1 94 ? 6.163 4.746 -25.107 1.00 73.00 94 MET A C 1
ATOM 744 O O . MET A 1 94 ? 6.559 5.898 -25.279 1.00 73.00 94 MET A O 1
ATOM 748 N N . ASP A 1 95 ? 6.051 3.876 -26.116 1.00 72.06 95 ASP A N 1
ATOM 749 C CA . ASP A 1 95 ? 6.373 4.215 -27.507 1.00 72.06 95 ASP A CA 1
ATOM 750 C C . ASP A 1 95 ? 5.335 5.167 -28.127 1.00 72.06 95 ASP A C 1
ATOM 752 O O . ASP A 1 95 ? 5.620 5.885 -29.089 1.00 72.06 95 ASP A O 1
ATOM 756 N N . GLN A 1 96 ? 4.130 5.227 -27.551 1.00 63.56 96 GLN A N 1
ATOM 757 C CA . GLN A 1 96 ? 3.057 6.131 -27.971 1.00 63.56 96 GLN A CA 1
ATOM 758 C C . GLN A 1 96 ? 3.147 7.502 -27.285 1.00 63.56 96 GLN A C 1
ATOM 760 O O . GLN A 1 96 ? 2.495 8.459 -27.715 1.00 63.56 96 GLN A O 1
ATOM 765 N N . TYR A 1 97 ? 4.001 7.644 -26.264 1.00 59.06 97 TYR A N 1
ATOM 766 C CA . TYR A 1 97 ? 4.345 8.940 -25.694 1.00 59.06 97 TYR A CA 1
ATOM 767 C C . TYR A 1 97 ? 5.385 9.641 -26.569 1.00 59.06 97 TYR A C 1
ATOM 769 O O . TYR A 1 97 ? 6.593 9.520 -26.376 1.00 59.06 97 TYR A O 1
ATOM 777 N N . THR A 1 98 ? 4.923 10.486 -27.494 1.00 57.47 98 THR A N 1
ATOM 778 C CA . THR A 1 98 ? 5.788 11.548 -28.022 1.00 57.47 98 THR A CA 1
ATOM 779 C C . THR A 1 98 ? 6.244 12.417 -26.847 1.00 57.47 98 THR A C 1
ATOM 781 O O . THR A 1 98 ? 5.374 12.944 -26.142 1.00 57.47 98 THR A O 1
ATOM 784 N N . PRO A 1 99 ? 7.552 12.625 -26.617 1.00 54.91 99 PRO A N 1
ATOM 785 C CA . PRO A 1 99 ? 8.006 13.516 -25.563 1.00 54.91 99 PRO A CA 1
ATOM 786 C C . PRO A 1 99 ? 7.460 14.920 -25.834 1.00 54.91 99 PRO A C 1
ATOM 788 O O . PRO A 1 99 ? 7.934 15.629 -26.726 1.00 54.91 99 PRO A O 1
ATOM 791 N N . ILE A 1 100 ? 6.459 15.355 -25.062 1.00 53.09 100 ILE A N 1
ATOM 792 C CA . ILE A 1 100 ? 6.220 16.784 -24.899 1.00 53.09 100 ILE A CA 1
ATOM 793 C C . ILE A 1 100 ? 7.486 17.275 -24.219 1.00 53.09 100 ILE A C 1
ATOM 795 O O . ILE A 1 100 ? 7.693 16.999 -23.042 1.00 53.09 100 ILE A O 1
ATOM 799 N N . SER A 1 101 ? 8.332 17.945 -24.998 1.00 49.06 101 SER A N 1
ATOM 800 C CA . SER A 1 101 ? 9.654 18.465 -24.653 1.00 49.06 101 SER A CA 1
ATOM 801 C C . SER A 1 101 ? 10.827 17.741 -25.327 1.00 49.06 101 SER A C 1
ATOM 803 O O . SER A 1 101 ? 11.702 17.118 -24.735 1.00 49.06 101 SER A O 1
ATOM 805 N N . ASN A 1 102 ? 10.965 18.038 -26.615 1.00 49.50 102 ASN A N 1
ATOM 806 C CA . ASN A 1 102 ? 12.276 18.425 -27.109 1.00 49.50 102 ASN A CA 1
ATOM 807 C C . ASN A 1 102 ? 12.723 19.691 -26.328 1.00 49.50 102 ASN A C 1
ATOM 809 O O . ASN A 1 102 ? 12.586 20.813 -26.820 1.00 49.50 102 ASN A O 1
ATOM 813 N N . LEU A 1 103 ? 13.196 19.524 -25.077 1.00 52.03 103 LEU A N 1
ATOM 814 C CA . LEU A 1 103 ? 13.753 20.598 -24.225 1.00 52.03 103 LEU A CA 1
ATOM 815 C C . LEU A 1 103 ? 14.991 21.258 -24.860 1.00 52.03 103 LEU A C 1
ATOM 817 O O . LEU A 1 103 ? 15.508 22.238 -24.336 1.00 52.03 103 LEU A O 1
ATOM 821 N N . THR A 1 104 ? 15.458 20.759 -26.007 1.00 48.31 104 THR A N 1
ATOM 822 C CA . THR A 1 104 ? 16.515 21.371 -26.815 1.00 48.31 104 THR A CA 1
ATOM 823 C C . THR A 1 104 ? 16.027 22.587 -27.606 1.00 48.31 104 THR A C 1
ATOM 825 O O . THR A 1 104 ? 16.847 23.389 -28.049 1.00 48.31 104 THR A O 1
ATOM 828 N N . THR A 1 105 ? 14.716 22.803 -27.762 1.00 49.00 105 THR A N 1
ATOM 829 C CA . THR A 1 105 ? 14.229 23.984 -28.492 1.00 49.00 105 THR A CA 1
ATOM 830 C C . THR A 1 105 ? 14.097 25.190 -27.563 1.00 49.00 105 THR A C 1
ATOM 832 O O . THR A 1 105 ? 13.011 25.708 -27.320 1.00 49.00 105 THR A O 1
ATOM 835 N N . GLY A 1 106 ? 15.240 25.683 -27.086 1.00 49.56 106 GLY A N 1
ATOM 836 C CA . GLY A 1 106 ? 15.396 27.062 -26.631 1.00 49.56 106 GLY A CA 1
ATOM 837 C C . GLY A 1 106 ? 15.291 28.029 -27.812 1.00 49.56 106 GLY A C 1
ATOM 838 O O . GLY A 1 106 ? 16.261 28.700 -28.156 1.00 49.56 106 GLY A O 1
ATOM 839 N N . LYS A 1 107 ? 14.125 28.090 -28.471 1.00 47.12 107 LYS A N 1
ATOM 840 C CA . LYS A 1 107 ? 13.829 29.168 -29.417 1.00 47.12 107 LYS A CA 1
ATOM 841 C C . LYS A 1 107 ? 13.456 30.391 -28.588 1.00 47.12 107 LYS A C 1
ATOM 843 O O . LYS A 1 107 ? 12.304 30.564 -28.207 1.00 47.12 107 LYS A O 1
ATOM 848 N N . ILE A 1 108 ? 14.465 31.196 -28.272 1.00 45.97 108 ILE A N 1
ATOM 849 C CA . ILE A 1 108 ? 14.262 32.584 -27.870 1.00 45.97 108 ILE A CA 1
ATOM 850 C C . ILE A 1 108 ? 13.629 33.271 -29.084 1.00 45.97 108 ILE A C 1
ATOM 852 O O . ILE A 1 108 ? 14.237 33.309 -30.157 1.00 45.97 108 ILE A O 1
ATOM 856 N N . VAL A 1 109 ? 12.385 33.714 -28.931 1.00 47.81 109 VAL A N 1
ATOM 857 C CA . VAL A 1 109 ? 11.802 34.775 -29.761 1.00 47.81 109 VAL A CA 1
ATOM 858 C C . VAL A 1 109 ? 12.076 36.101 -29.080 1.00 47.81 109 VAL A C 1
ATOM 860 O O . VAL A 1 109 ? 11.964 36.134 -27.833 1.00 47.81 109 VAL A O 1
#

Radius of gyration: 21.21 Å; Cα contacts (8 Å, |Δi|>4): 75; chains: 1; bounding box: 62×51×43 Å